Protein AF-T1F1A9-F1 (afdb_monomer_lite)

Secondary structure (DSSP, 8-state):
--EEEE-----SS--EEE--TT-EEEEE-----TTS-GGG--BEEEEEE-HHHHHHTB-S-TT-EEEEE--TTS--EEEEE--SS-SSTTPPPP-TTEEEEEE----BSSTTTT--BSTHHHHH--EEEEEE----------------------

Sequence (154 aa):
MPTLYVRFKKSTNLPSVEIMMGDYIEIICPIYSNTTDASVMEVYVLRWVSEEEYRGCYVKNPNSKIFQCDTPLKRNKFTLAILPNPSVPGQMTFKEDTRYYMTSTSTGRSEGLLNKEGGVCAERNMKLIFYVPKLHFNIASSAVSIDGKEDNSA

Structure (mmCIF, N/CA/C/O backbone):
data_AF-T1F1A9-F1
#
_entry.id   AF-T1F1A9-F1
#
loop_
_atom_site.group_PDB
_atom_site.id
_atom_site.type_symbol
_atom_site.label_atom_id
_atom_site.label_alt_id
_atom_site.label_comp_id
_atom_site.label_asym_id
_atom_site.label_entity_id
_atom_site.label_seq_id
_atom_site.pdbx_PDB_ins_code
_atom_site.Cartn_x
_atom_site.Cartn_y
_atom_site.Cartn_z
_atom_site.occupancy
_atom_site.B_iso_or_equiv
_atom_site.auth_seq_id
_atom_site.auth_comp_id
_atom_site.auth_asym_id
_atom_site.auth_atom_id
_atom_site.pdbx_PDB_model_num
ATOM 1 N N . MET A 1 1 ? 6.988 -1.080 23.158 1.00 50.88 1 MET A N 1
ATOM 2 C CA . MET A 1 1 ? 6.063 -0.892 22.023 1.00 50.88 1 MET A CA 1
ATOM 3 C C . MET A 1 1 ? 6.314 -2.029 21.052 1.00 50.88 1 MET A C 1
ATOM 5 O O . MET A 1 1 ? 7.474 -2.207 20.688 1.00 50.88 1 MET A O 1
ATOM 9 N N . PRO A 1 2 ? 5.317 -2.865 20.734 1.00 62.31 2 PRO A N 1
ATOM 10 C CA . PRO A 1 2 ? 5.490 -3.907 19.732 1.00 62.31 2 PRO A CA 1
ATOM 11 C C . PRO A 1 2 ? 5.585 -3.268 18.337 1.00 62.31 2 PRO A C 1
ATOM 13 O O . PRO A 1 2 ? 4.871 -2.317 18.018 1.00 62.31 2 PRO A O 1
ATOM 16 N N . THR A 1 3 ? 6.503 -3.782 17.521 1.00 72.19 3 THR A N 1
ATOM 17 C CA . THR A 1 3 ? 6.722 -3.333 16.141 1.00 72.19 3 THR A CA 1
ATOM 18 C C . THR A 1 3 ? 6.398 -4.481 15.197 1.00 72.19 3 THR A C 1
ATOM 20 O O . THR A 1 3 ? 6.988 -5.557 15.314 1.00 72.19 3 THR A O 1
ATOM 23 N N . LEU A 1 4 ? 5.495 -4.252 14.242 1.00 69.38 4 LEU A N 1
ATOM 24 C CA . LEU A 1 4 ? 5.153 -5.218 13.199 1.00 69.38 4 LEU A CA 1
ATOM 25 C C . LEU A 1 4 ? 5.902 -4.893 11.900 1.00 69.38 4 LEU A C 1
ATOM 27 O O . LEU A 1 4 ? 5.784 -3.795 11.361 1.00 69.38 4 LEU A O 1
ATOM 31 N N . TYR A 1 5 ? 6.630 -5.869 11.357 1.00 73.81 5 TYR A N 1
ATOM 32 C CA . TYR A 1 5 ? 7.309 -5.744 10.065 1.00 73.81 5 TYR A CA 1
ATOM 33 C C . TYR A 1 5 ? 6.458 -6.352 8.953 1.00 73.81 5 TYR A C 1
ATOM 35 O O . TYR A 1 5 ? 6.245 -7.565 8.912 1.00 73.81 5 TYR A O 1
ATOM 43 N N . VAL A 1 6 ? 6.014 -5.533 8.005 1.00 69.19 6 VAL A N 1
ATOM 44 C CA . VAL A 1 6 ? 5.231 -5.997 6.860 1.00 69.19 6 VAL A CA 1
ATOM 45 C C . VAL A 1 6 ? 6.150 -6.146 5.655 1.00 69.19 6 VAL A C 1
ATOM 47 O O . VAL A 1 6 ? 6.580 -5.177 5.027 1.00 69.19 6 VAL A O 1
ATOM 50 N N . ARG A 1 7 ? 6.437 -7.405 5.321 1.00 72.00 7 ARG A N 1
ATOM 51 C CA . ARG A 1 7 ? 7.108 -7.804 4.085 1.00 72.00 7 ARG A CA 1
ATOM 52 C C . ARG A 1 7 ? 6.094 -8.494 3.187 1.00 72.00 7 ARG A C 1
ATOM 54 O O . ARG A 1 7 ? 5.666 -9.607 3.479 1.00 72.00 7 ARG A O 1
ATOM 61 N N . PHE A 1 8 ? 5.756 -7.864 2.069 1.00 65.38 8 PHE A N 1
ATOM 62 C CA . PHE A 1 8 ? 4.941 -8.502 1.044 1.00 65.38 8 PHE A CA 1
ATOM 63 C C . PHE A 1 8 ? 5.753 -9.624 0.390 1.00 65.38 8 PHE A C 1
ATOM 65 O O . PHE A 1 8 ? 6.730 -9.380 -0.315 1.00 65.38 8 PHE A O 1
ATOM 72 N N . LYS A 1 9 ? 5.381 -10.874 0.669 1.00 57.50 9 LYS A N 1
ATOM 73 C CA . LYS A 1 9 ? 5.784 -12.038 -0.125 1.00 57.50 9 LYS A CA 1
ATOM 74 C C . LYS A 1 9 ? 4.560 -12.511 -0.897 1.00 57.50 9 LYS A C 1
ATOM 76 O O . LYS A 1 9 ? 3.448 -12.418 -0.385 1.00 57.50 9 LYS A O 1
ATOM 81 N N . LYS A 1 10 ? 4.772 -13.032 -2.109 1.00 59.72 10 LYS A N 1
ATOM 82 C CA . LYS A 1 10 ? 3.731 -13.714 -2.887 1.00 59.72 10 LYS A CA 1
ATOM 83 C C . LYS A 1 10 ? 3.054 -14.754 -1.982 1.00 59.72 10 LYS A C 1
ATOM 85 O O . LYS A 1 10 ? 3.714 -15.697 -1.553 1.00 59.72 10 LYS A O 1
ATOM 90 N N . SER A 1 11 ? 1.781 -14.543 -1.658 1.00 57.75 11 SER A N 1
ATOM 91 C CA . SER A 1 11 ? 0.997 -15.393 -0.757 1.00 57.75 11 SER A CA 1
ATOM 92 C C . SER A 1 11 ? -0.278 -15.840 -1.465 1.00 57.75 11 SER A C 1
ATOM 94 O O . SER A 1 11 ? -0.913 -15.061 -2.176 1.00 57.75 11 SER A O 1
ATOM 96 N N . THR A 1 12 ? -0.651 -17.105 -1.285 1.00 54.56 12 THR A N 1
ATOM 97 C CA . THR A 1 12 ? -1.928 -17.655 -1.766 1.00 54.56 12 THR A CA 1
ATOM 98 C C . THR A 1 12 ? -3.091 -17.331 -0.827 1.00 54.56 12 THR A C 1
ATOM 100 O O . THR A 1 12 ? -4.238 -17.397 -1.252 1.00 54.56 12 THR A O 1
ATOM 103 N N . ASN A 1 13 ? -2.804 -16.928 0.416 1.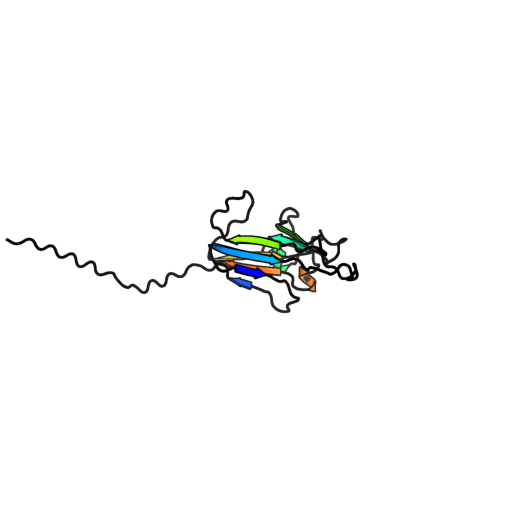00 64.88 13 ASN A N 1
ATOM 104 C CA . ASN A 1 13 ? -3.794 -16.472 1.392 1.00 64.88 13 ASN A CA 1
ATOM 105 C C . ASN A 1 13 ? -3.757 -14.949 1.528 1.00 64.88 13 ASN A C 1
ATOM 107 O O . ASN A 1 13 ? -2.679 -14.348 1.478 1.00 64.88 13 ASN A O 1
ATOM 111 N N . LEU A 1 14 ? -4.924 -14.341 1.754 1.00 66.00 14 LEU A N 1
ATOM 112 C CA . LEU A 1 14 ? -5.039 -12.916 2.057 1.00 66.00 14 LEU A CA 1
ATOM 113 C C . LEU A 1 14 ? -4.443 -12.640 3.442 1.00 66.00 14 LEU A C 1
ATOM 115 O O . LEU A 1 14 ? -4.958 -13.169 4.429 1.00 66.00 14 LEU A O 1
ATOM 119 N N . PRO A 1 15 ? -3.376 -11.833 3.552 1.00 80.88 15 PRO A N 1
ATOM 120 C CA . PRO A 1 15 ? -2.844 -11.488 4.854 1.00 80.88 15 PRO A CA 1
ATOM 121 C C . PRO A 1 15 ? -3.817 -10.523 5.551 1.00 80.88 15 PRO A C 1
ATOM 123 O O . PRO A 1 15 ? -4.213 -9.495 4.994 1.00 80.88 15 PRO A O 1
ATOM 126 N N . SER A 1 16 ? -4.207 -10.875 6.773 1.00 86.12 16 SER A N 1
ATOM 127 C CA . SER A 1 16 ? -4.884 -9.999 7.729 1.00 86.12 16 SER A CA 1
ATOM 128 C C . SER A 1 16 ? -3.996 -9.907 8.958 1.00 86.12 16 SER A C 1
ATOM 130 O O . SER A 1 16 ? -3.507 -10.931 9.432 1.00 86.12 16 SER A O 1
ATOM 132 N N . VAL A 1 17 ? -3.777 -8.699 9.460 1.00 88.19 17 VAL A N 1
ATOM 133 C CA . VAL A 1 17 ? -2.990 -8.451 10.669 1.00 88.19 17 VAL A CA 1
ATOM 134 C C . VAL A 1 17 ? -3.847 -7.713 11.681 1.00 88.19 17 VAL A C 1
ATOM 136 O O . VAL A 1 17 ? -4.533 -6.749 11.336 1.00 88.19 17 VAL A O 1
ATOM 139 N N . GLU A 1 18 ? -3.832 -8.192 12.918 1.00 89.75 18 GLU A N 1
ATOM 140 C CA . GLU A 1 18 ? -4.442 -7.487 14.040 1.00 89.75 18 GLU A CA 1
ATOM 141 C C . GLU A 1 18 ? -3.466 -6.431 14.548 1.00 89.75 18 GLU A C 1
ATOM 143 O O . GLU A 1 18 ? -2.272 -6.703 14.682 1.00 89.75 18 GLU A O 1
ATOM 148 N N . ILE A 1 19 ? -3.966 -5.218 14.768 1.00 90.31 19 ILE A N 1
ATOM 149 C CA . ILE A 1 19 ? -3.172 -4.061 15.178 1.00 90.31 19 ILE A CA 1
ATOM 150 C C . ILE A 1 19 ? -3.860 -3.348 16.336 1.00 90.31 19 ILE A C 1
ATOM 152 O O . ILE A 1 19 ? -5.073 -3.149 16.324 1.00 90.31 19 ILE A O 1
ATOM 156 N N . MET A 1 20 ? -3.090 -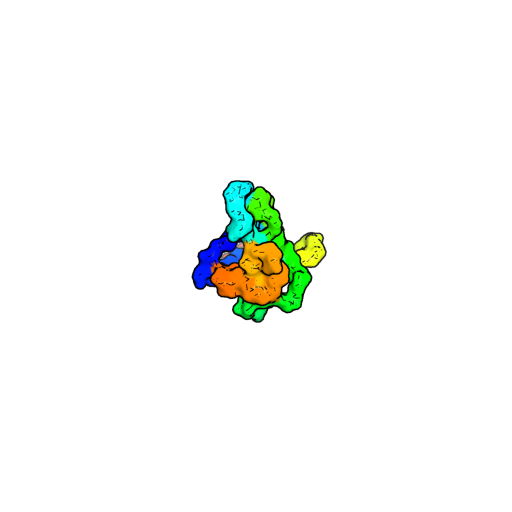2.954 17.340 1.00 89.12 20 MET A N 1
ATOM 157 C CA . MET A 1 20 ? -3.592 -2.274 18.528 1.00 89.12 20 MET A CA 1
ATOM 158 C C . MET A 1 20 ? -3.216 -0.794 18.521 1.00 89.12 20 MET A C 1
ATOM 160 O O . MET A 1 20 ? -2.285 -0.355 17.843 1.00 89.12 20 MET A O 1
ATOM 164 N N . MET A 1 21 ? -3.943 -0.002 19.307 1.00 87.94 21 MET A N 1
ATOM 165 C CA . MET A 1 21 ? -3.576 1.394 19.541 1.00 87.94 21 MET A CA 1
ATOM 166 C C . MET A 1 21 ? -2.195 1.471 20.203 1.00 87.94 21 MET A C 1
ATOM 168 O O . MET A 1 21 ? -1.933 0.795 21.195 1.00 87.94 21 MET A O 1
ATOM 172 N N . GLY A 1 22 ? -1.320 2.316 19.659 1.00 87.19 22 GLY A N 1
ATOM 173 C CA . GLY A 1 22 ? 0.074 2.451 20.087 1.00 87.19 22 GLY A CA 1
ATOM 174 C C . GLY A 1 22 ? 1.064 1.548 19.345 1.00 87.19 22 GLY A C 1
ATOM 175 O O . GLY A 1 22 ? 2.270 1.683 19.567 1.00 87.19 22 GLY A O 1
ATOM 176 N N . ASP A 1 23 ? 0.593 0.670 18.455 1.00 90.06 23 ASP A N 1
ATOM 177 C CA . ASP A 1 23 ? 1.469 -0.136 17.607 1.00 90.06 23 ASP A CA 1
ATOM 178 C C . ASP A 1 23 ? 2.153 0.714 16.531 1.00 90.06 23 ASP A C 1
ATOM 180 O O . ASP A 1 23 ? 1.624 1.720 16.041 1.00 90.06 23 ASP A O 1
ATOM 184 N N . TYR A 1 24 ? 3.330 0.249 16.112 1.00 90.00 24 TYR A N 1
ATOM 185 C CA . TYR A 1 24 ? 4.048 0.777 14.958 1.00 90.00 24 TYR A CA 1
ATOM 186 C C . TYR A 1 24 ? 4.220 -0.319 13.916 1.00 90.00 24 TYR A C 1
ATOM 188 O O . TYR A 1 24 ? 4.647 -1.436 14.220 1.00 90.00 24 TYR A O 1
ATOM 196 N N . ILE A 1 25 ? 3.931 0.019 12.666 1.00 88.44 25 ILE A N 1
ATOM 197 C CA . ILE A 1 25 ? 4.038 -0.896 11.536 1.00 88.44 25 ILE A CA 1
ATOM 198 C C . ILE A 1 25 ? 5.082 -0.355 10.576 1.00 88.44 25 ILE A C 1
ATOM 200 O O . ILE A 1 25 ? 4.949 0.759 10.075 1.00 88.44 25 ILE A O 1
ATOM 204 N N . GLU A 1 26 ? 6.106 -1.152 10.291 1.00 89.62 26 GLU A N 1
ATOM 205 C CA . GLU A 1 26 ? 7.112 -0.825 9.287 1.00 89.62 26 GLU A CA 1
ATOM 206 C C . GLU A 1 26 ? 6.865 -1.616 8.004 1.00 89.62 26 GLU A C 1
ATOM 208 O O . GLU A 1 26 ? 6.913 -2.848 7.992 1.00 89.62 26 GLU A O 1
ATOM 213 N N . ILE A 1 27 ? 6.649 -0.906 6.900 1.00 89.75 27 ILE A N 1
ATOM 214 C CA . ILE A 1 27 ? 6.578 -1.484 5.560 1.00 89.75 27 ILE A CA 1
ATOM 215 C C . ILE A 1 27 ? 7.901 -1.206 4.855 1.00 89.75 27 ILE A C 1
ATOM 217 O O . ILE A 1 27 ? 8.290 -0.052 4.671 1.00 89.75 27 ILE A O 1
ATOM 221 N N . ILE A 1 28 ? 8.603 -2.269 4.466 1.00 91.75 28 ILE A N 1
ATOM 222 C CA . ILE A 1 28 ? 9.958 -2.190 3.910 1.00 91.75 28 ILE A CA 1
ATOM 223 C C . ILE A 1 28 ? 9.911 -2.480 2.409 1.00 91.75 28 ILE A C 1
ATOM 225 O O . ILE A 1 28 ? 9.406 -3.526 1.993 1.00 91.75 28 ILE A O 1
ATOM 229 N N . CYS A 1 29 ? 10.466 -1.576 1.601 1.00 92.25 29 CYS A N 1
ATOM 230 C CA . CYS A 1 29 ? 10.587 -1.779 0.160 1.00 92.25 29 CYS A CA 1
ATOM 231 C C . CYS A 1 29 ? 11.606 -2.882 -0.173 1.00 92.25 29 CYS A C 1
ATOM 233 O O . CYS A 1 29 ? 12.581 -3.060 0.568 1.00 92.25 29 CYS A O 1
ATOM 235 N N . PRO A 1 30 ? 11.433 -3.604 -1.295 1.00 91.62 30 PRO A N 1
ATOM 236 C CA . PRO A 1 30 ? 12.479 -4.467 -1.828 1.00 91.62 30 PRO A CA 1
ATOM 237 C C . PRO A 1 30 ? 13.767 -3.676 -2.080 1.00 91.62 30 PRO A C 1
ATOM 239 O O . PRO A 1 30 ? 13.719 -2.523 -2.505 1.00 91.62 30 PRO A O 1
ATOM 242 N N . ILE A 1 31 ? 14.910 -4.306 -1.814 1.00 92.69 31 ILE A N 1
ATOM 243 C CA . ILE A 1 31 ? 16.234 -3.727 -2.048 1.00 92.69 31 ILE A CA 1
ATOM 244 C C . ILE A 1 31 ? 17.015 -4.713 -2.901 1.00 92.69 31 ILE A C 1
ATOM 246 O O . ILE A 1 31 ? 17.064 -5.904 -2.585 1.00 92.69 31 ILE A O 1
ATOM 250 N N . TYR A 1 32 ? 17.644 -4.200 -3.945 1.00 93.50 32 TYR A N 1
ATOM 251 C CA . TYR A 1 32 ? 18.427 -4.959 -4.903 1.00 93.50 32 TYR A CA 1
ATOM 252 C C . TYR A 1 32 ? 19.870 -4.453 -4.929 1.00 93.50 32 TYR A C 1
ATOM 254 O O . TYR A 1 32 ? 20.153 -3.299 -4.612 1.00 93.50 32 TYR A O 1
ATOM 262 N N . SER A 1 33 ? 20.795 -5.338 -5.300 1.00 94.06 33 SER A N 1
ATOM 263 C CA . SER A 1 33 ? 22.195 -4.977 -5.551 1.00 94.06 33 SER A CA 1
ATOM 264 C C . SER A 1 33 ? 22.321 -4.225 -6.877 1.00 94.06 33 SER A C 1
ATOM 266 O O . SER A 1 33 ? 21.567 -4.514 -7.807 1.00 94.06 33 SER A O 1
ATOM 268 N N . ASN A 1 34 ? 23.338 -3.371 -7.015 1.00 93.19 34 ASN A N 1
ATOM 269 C CA . ASN A 1 34 ? 23.696 -2.718 -8.284 1.00 93.19 34 ASN A CA 1
ATOM 270 C C . ASN A 1 34 ? 24.054 -3.717 -9.402 1.00 93.19 34 ASN A C 1
ATOM 272 O O . ASN A 1 34 ? 24.068 -3.347 -10.568 1.00 93.19 34 ASN A O 1
ATOM 276 N N . THR A 1 35 ? 24.355 -4.970 -9.050 1.00 94.38 35 THR A N 1
ATOM 277 C CA . THR A 1 35 ? 24.608 -6.067 -9.998 1.00 94.38 35 THR A CA 1
ATOM 278 C C . THR A 1 35 ? 23.339 -6.789 -10.451 1.00 94.38 35 THR A C 1
ATOM 280 O O . THR A 1 35 ? 23.410 -7.668 -11.304 1.00 94.38 35 THR A O 1
ATOM 283 N N . THR A 1 36 ? 22.186 -6.476 -9.855 1.00 94.12 36 THR A N 1
ATOM 284 C CA . THR A 1 36 ? 20.902 -7.077 -10.232 1.00 94.12 36 THR A CA 1
ATOM 285 C C . THR A 1 36 ? 20.456 -6.497 -11.570 1.00 94.12 36 THR A C 1
ATOM 287 O O . THR A 1 36 ? 20.618 -5.304 -11.808 1.00 94.12 36 THR A O 1
ATOM 290 N N . ASP A 1 37 ? 19.858 -7.318 -12.427 1.00 92.25 37 ASP A N 1
ATOM 291 C CA . ASP A 1 37 ? 19.244 -6.835 -13.660 1.00 92.25 37 ASP A CA 1
ATOM 292 C C . ASP A 1 37 ? 18.097 -5.853 -13.339 1.00 92.25 37 ASP A C 1
ATOM 294 O O . ASP A 1 37 ? 17.222 -6.139 -12.514 1.00 92.25 37 ASP A O 1
ATOM 298 N N . ALA A 1 38 ? 18.085 -4.685 -13.988 1.00 88.31 38 ALA A N 1
ATOM 299 C CA . ALA A 1 38 ? 17.029 -3.685 -13.819 1.00 88.31 38 ALA A CA 1
ATOM 300 C C . ALA A 1 38 ? 15.638 -4.260 -14.147 1.00 88.31 38 ALA A C 1
ATOM 302 O O . ALA A 1 38 ? 14.645 -3.907 -13.512 1.00 88.31 38 ALA A O 1
ATOM 303 N N . SER A 1 39 ? 15.575 -5.221 -15.070 1.00 87.56 39 SER A N 1
ATOM 304 C CA . SER A 1 39 ? 14.374 -5.965 -15.442 1.00 87.56 39 SER A CA 1
ATOM 305 C C . SER A 1 39 ? 13.903 -6.961 -14.382 1.00 87.56 39 SER A C 1
ATOM 307 O O . SER A 1 39 ? 12.943 -7.682 -14.624 1.00 87.56 39 SER A O 1
ATOM 309 N N . VAL A 1 40 ? 14.463 -7.014 -13.175 1.00 89.00 40 VAL A N 1
ATOM 310 C CA . VAL A 1 40 ? 13.844 -7.728 -12.036 1.00 89.00 40 VAL A CA 1
ATOM 311 C C . VAL A 1 40 ? 13.724 -6.860 -10.786 1.00 89.00 40 VAL A C 1
ATOM 313 O O . VAL A 1 40 ? 13.210 -7.323 -9.770 1.00 89.00 40 VAL A O 1
ATOM 316 N N . MET A 1 41 ? 14.159 -5.600 -10.859 1.00 92.75 41 MET A N 1
ATOM 317 C CA . MET A 1 41 ?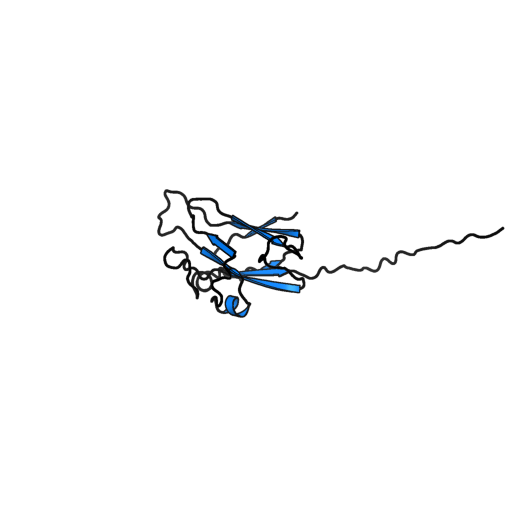 13.973 -4.643 -9.777 1.00 92.75 41 MET A CA 1
ATOM 318 C C . MET A 1 41 ? 12.520 -4.192 -9.739 1.00 92.75 41 MET A C 1
ATOM 320 O O . MET A 1 41 ? 11.990 -3.660 -10.714 1.00 92.75 41 MET A O 1
ATOM 324 N N . GLU A 1 42 ? 11.876 -4.424 -8.604 1.00 93.19 42 GLU A N 1
ATOM 325 C CA . GLU A 1 42 ? 10.458 -4.151 -8.449 1.00 93.19 42 GLU A CA 1
ATOM 326 C C . GLU A 1 42 ? 10.204 -2.781 -7.823 1.00 93.19 42 GLU A C 1
ATOM 328 O O . GLU A 1 42 ? 10.878 -2.377 -6.870 1.00 93.19 42 GLU A O 1
ATOM 333 N N . VAL A 1 43 ? 9.183 -2.094 -8.339 1.00 94.00 43 VAL A N 1
ATOM 334 C CA . VAL A 1 43 ? 8.721 -0.793 -7.843 1.00 94.00 43 VAL A CA 1
ATOM 335 C C . VAL A 1 43 ? 7.209 -0.778 -7.633 1.00 94.00 43 VAL A C 1
ATOM 337 O O . VAL A 1 43 ? 6.449 -1.378 -8.396 1.00 94.00 43 VAL A O 1
ATOM 340 N N . TYR A 1 44 ? 6.763 -0.088 -6.582 1.00 95.00 44 TYR A N 1
ATOM 341 C CA . TYR A 1 44 ? 5.379 -0.156 -6.108 1.00 95.00 44 TYR A CA 1
ATOM 342 C C . TYR A 1 44 ? 4.881 1.168 -5.537 1.00 95.00 44 TYR A C 1
ATOM 344 O O . TYR A 1 44 ? 5.641 1.922 -4.930 1.00 95.00 44 TYR A O 1
ATOM 352 N N . VAL A 1 45 ? 3.573 1.403 -5.638 1.00 95.25 45 VAL A N 1
ATOM 353 C CA . VAL A 1 45 ? 2.874 2.442 -4.874 1.00 95.25 45 VAL A CA 1
ATOM 354 C C . VAL A 1 45 ? 1.816 1.802 -3.987 1.00 95.25 45 VAL A C 1
ATOM 356 O O . VAL A 1 45 ? 0.905 1.133 -4.473 1.00 95.25 45 VAL A O 1
ATOM 359 N N . LEU A 1 46 ? 1.920 2.059 -2.686 1.00 94.19 46 LEU A N 1
ATOM 360 C CA . LEU A 1 46 ? 0.984 1.586 -1.672 1.00 94.19 46 LEU A CA 1
ATOM 361 C C . LEU A 1 46 ? -0.118 2.621 -1.446 1.00 94.19 46 LEU A C 1
ATOM 363 O O . LEU A 1 46 ? 0.158 3.820 -1.320 1.00 94.19 46 LEU A O 1
ATOM 367 N N . ARG A 1 47 ? -1.368 2.152 -1.393 1.00 94.19 47 ARG A N 1
ATOM 368 C CA . ARG A 1 47 ? -2.561 3.001 -1.277 1.00 94.19 47 ARG A CA 1
ATOM 369 C C . ARG A 1 47 ? -3.557 2.450 -0.272 1.00 94.19 47 ARG A C 1
ATOM 371 O O . ARG A 1 47 ? -3.743 1.234 -0.204 1.00 94.19 47 ARG A O 1
ATOM 378 N N . TRP A 1 48 ? -4.221 3.357 0.444 1.00 93.62 48 TRP A N 1
ATOM 379 C CA . TRP A 1 48 ? -5.437 3.031 1.185 1.00 93.62 48 TRP A CA 1
ATOM 380 C C . TRP A 1 48 ? -6.589 2.949 0.193 1.00 93.62 48 TRP A C 1
ATOM 382 O O . TRP A 1 48 ? -6.687 3.772 -0.723 1.00 93.62 48 TRP A O 1
ATOM 392 N N . VAL A 1 49 ? -7.439 1.947 0.375 1.00 95.50 49 VAL A N 1
ATOM 393 C CA . VAL A 1 49 ? -8.576 1.676 -0.500 1.00 95.50 49 VAL A CA 1
ATOM 394 C C . VAL A 1 49 ? -9.795 1.258 0.317 1.00 95.50 49 VAL A C 1
ATOM 396 O O . VAL A 1 49 ? -9.679 0.835 1.468 1.00 95.50 49 VAL A O 1
ATOM 399 N N . SER A 1 50 ? -10.976 1.379 -0.280 1.00 96.19 50 SER A N 1
ATOM 400 C CA . SER A 1 50 ? -12.194 0.759 0.242 1.00 96.19 50 SER A CA 1
ATOM 401 C C . SER A 1 50 ? -12.145 -0.770 0.120 1.00 96.19 50 SER A C 1
ATOM 403 O O . SER A 1 50 ? -11.326 -1.334 -0.609 1.00 96.19 50 SER A O 1
ATOM 405 N N . GLU A 1 51 ? -13.054 -1.463 0.810 1.00 96.25 51 GLU A N 1
ATOM 406 C CA . GLU A 1 51 ? -13.184 -2.920 0.677 1.00 96.25 51 GLU A CA 1
ATOM 407 C C . GLU A 1 51 ? -13.527 -3.343 -0.762 1.00 96.25 51 GLU A C 1
ATOM 409 O O . GLU A 1 51 ? -13.017 -4.347 -1.259 1.00 96.25 51 GLU A O 1
ATOM 414 N N . GLU A 1 52 ? -14.367 -2.563 -1.445 1.00 97.19 52 GLU A N 1
ATOM 415 C CA . GLU A 1 52 ? -14.757 -2.793 -2.839 1.00 97.19 52 GLU A CA 1
ATOM 416 C C . GLU A 1 52 ? -13.533 -2.753 -3.768 1.00 97.19 52 GLU A C 1
ATOM 418 O O . GLU A 1 52 ? -13.278 -3.696 -4.517 1.00 97.19 52 GLU A O 1
ATOM 423 N N . GLU A 1 53 ? -12.734 -1.693 -3.657 1.00 97.56 53 GLU A N 1
ATOM 424 C CA . GLU A 1 53 ? -11.481 -1.497 -4.394 1.00 97.56 53 GLU A CA 1
ATOM 425 C C . GLU A 1 53 ? -10.439 -2.580 -4.072 1.00 97.56 53 GLU A C 1
ATOM 427 O O . GLU A 1 53 ? -9.775 -3.102 -4.968 1.00 97.56 53 GLU A O 1
ATOM 432 N N . TYR A 1 54 ? -10.329 -2.984 -2.802 1.00 96.12 54 TYR A N 1
ATOM 433 C CA . TYR A 1 54 ? -9.462 -4.082 -2.362 1.00 96.12 54 TYR A CA 1
ATOM 434 C C . TYR A 1 54 ? -9.846 -5.426 -2.995 1.00 96.12 54 TYR A C 1
ATOM 436 O O . TYR A 1 54 ? -8.982 -6.207 -3.414 1.00 96.12 54 TYR A O 1
ATOM 444 N N . ARG A 1 55 ? -11.150 -5.725 -3.047 1.00 95.69 55 ARG A N 1
ATOM 445 C CA . ARG A 1 55 ? -11.666 -6.962 -3.643 1.00 95.69 55 ARG A CA 1
ATOM 446 C C . ARG A 1 55 ? -11.491 -6.947 -5.158 1.00 95.69 55 ARG A C 1
ATOM 448 O O . ARG A 1 55 ? -10.998 -7.934 -5.698 1.00 95.69 55 ARG A O 1
ATOM 455 N N . GLY A 1 56 ? -11.835 -5.833 -5.804 1.00 96.81 56 GLY A N 1
ATOM 456 C CA . GLY A 1 56 ? -11.758 -5.658 -7.255 1.00 96.81 56 GLY A CA 1
ATOM 457 C C . GLY A 1 56 ? -10.360 -5.356 -7.802 1.00 96.81 56 GLY A C 1
ATOM 458 O O . GLY A 1 56 ? -10.178 -5.375 -9.011 1.00 96.81 56 GLY A O 1
ATOM 459 N N . CYS A 1 57 ? -9.372 -5.094 -6.942 1.00 97.00 57 CYS A N 1
ATOM 460 C CA . CYS A 1 57 ? -8.023 -4.693 -7.340 1.00 97.00 57 CYS A CA 1
ATOM 461 C C . CYS A 1 57 ? -7.991 -3.450 -8.237 1.00 97.00 57 CYS A C 1
ATOM 463 O O . CYS A 1 57 ? -7.314 -3.435 -9.259 1.00 97.00 57 CYS A O 1
ATOM 465 N N . TYR A 1 58 ? -8.681 -2.385 -7.843 1.00 97.38 58 TYR A N 1
ATOM 466 C CA . TYR A 1 58 ? -8.636 -1.109 -8.555 1.00 97.38 58 TYR A CA 1
ATOM 467 C C . TYR A 1 58 ? -8.657 0.070 -7.582 1.00 97.38 58 TYR A C 1
ATOM 469 O O . TYR A 1 58 ? -8.952 -0.100 -6.404 1.00 97.38 58 TYR A O 1
ATOM 477 N N . VAL A 1 59 ? -8.301 1.263 -8.054 1.00 95.69 59 VAL A N 1
ATOM 478 C CA . VAL A 1 59 ? -8.200 2.482 -7.240 1.00 95.69 59 VAL A CA 1
ATOM 479 C C . VAL A 1 59 ? -8.964 3.618 -7.921 1.00 95.69 59 VAL A C 1
ATOM 481 O O . VAL A 1 59 ? -8.573 4.085 -8.992 1.00 95.69 59 VAL A O 1
ATOM 484 N N . LYS A 1 60 ? -10.023 4.108 -7.268 1.00 93.31 60 LYS A N 1
ATOM 485 C CA . LYS A 1 60 ? -10.850 5.246 -7.701 1.00 93.31 60 LYS A CA 1
ATOM 486 C C . LYS A 1 60 ? -10.119 6.570 -7.475 1.00 93.31 60 LYS A C 1
ATOM 488 O O . LYS A 1 60 ? -10.050 7.402 -8.378 1.00 93.31 60 LYS A O 1
ATOM 493 N N . ASN A 1 61 ? -9.551 6.767 -6.281 1.00 87.75 61 ASN A N 1
ATOM 494 C CA . ASN A 1 61 ? -8.891 8.018 -5.902 1.00 87.75 61 ASN A CA 1
ATOM 495 C C . ASN A 1 61 ? -7.359 7.936 -6.074 1.00 87.75 61 ASN A C 1
ATOM 497 O O . ASN A 1 61 ? -6.684 7.357 -5.223 1.00 87.75 61 ASN A O 1
ATOM 501 N N . PRO A 1 62 ? -6.759 8.560 -7.105 1.00 74.12 62 PRO A N 1
ATOM 502 C CA . PRO A 1 62 ? -5.309 8.520 -7.307 1.00 74.12 62 PRO A CA 1
ATOM 503 C C . PRO A 1 62 ? -4.511 9.223 -6.196 1.00 74.12 62 PRO A C 1
ATOM 505 O O . PRO A 1 62 ? -3.325 8.935 -6.033 1.00 74.12 62 PRO A O 1
ATOM 508 N N . ASN A 1 63 ? -5.150 10.100 -5.415 1.00 81.94 63 ASN A N 1
ATOM 509 C CA . ASN A 1 63 ? -4.518 10.827 -4.316 1.00 81.94 63 ASN A CA 1
ATOM 510 C C . ASN A 1 63 ? -4.439 10.011 -3.017 1.00 81.94 63 ASN A C 1
ATOM 512 O O . ASN A 1 63 ? -3.845 10.483 -2.055 1.00 81.94 63 ASN A O 1
ATOM 516 N N . SER A 1 64 ? -4.956 8.774 -2.971 1.00 82.50 64 SER A N 1
ATOM 517 C CA . SER A 1 64 ? -4.848 7.891 -1.793 1.00 82.50 64 SER A CA 1
ATOM 518 C C . SER A 1 64 ? -3.452 7.273 -1.591 1.00 82.50 64 SER A C 1
ATOM 520 O O . SER A 1 64 ? -3.291 6.289 -0.862 1.00 82.50 64 SER A O 1
ATOM 522 N N . LYS A 1 65 ? -2.423 7.830 -2.248 1.00 85.56 65 LYS A N 1
ATOM 523 C CA . LYS A 1 65 ? -1.030 7.390 -2.136 1.00 85.56 65 LYS A CA 1
ATOM 524 C C . LYS A 1 65 ? -0.521 7.574 -0.710 1.00 85.56 65 LYS A C 1
ATOM 526 O O . LYS A 1 65 ? -0.432 8.693 -0.222 1.00 85.56 65 LYS A O 1
ATOM 531 N N . ILE A 1 66 ? -0.110 6.467 -0.099 1.00 88.69 66 ILE A N 1
ATOM 532 C CA . ILE A 1 66 ? 0.516 6.451 1.227 1.00 88.69 66 ILE A CA 1
ATOM 533 C C . ILE A 1 66 ? 2.028 6.554 1.075 1.00 88.69 66 ILE A C 1
ATOM 535 O O . ILE A 1 66 ? 2.684 7.373 1.710 1.00 88.69 66 ILE A O 1
ATOM 539 N N . PHE A 1 67 ? 2.586 5.678 0.238 1.00 92.44 67 PHE A N 1
ATOM 540 C CA . PHE A 1 67 ? 4.021 5.482 0.142 1.00 92.44 67 PHE A CA 1
ATOM 541 C C . PHE A 1 67 ? 4.419 4.895 -1.207 1.00 92.44 67 PHE A C 1
ATOM 543 O O . PHE A 1 67 ? 3.616 4.251 -1.886 1.00 92.44 67 PHE A O 1
ATOM 550 N N . GLN A 1 68 ? 5.672 5.116 -1.592 1.00 94.19 68 GLN A N 1
ATOM 551 C CA . GLN A 1 68 ? 6.207 4.728 -2.887 1.00 94.19 68 GLN A CA 1
ATOM 552 C C . GLN A 1 68 ? 7.573 4.060 -2.714 1.00 94.19 68 GLN A C 1
ATOM 554 O O . GLN A 1 68 ? 8.485 4.606 -2.099 1.00 94.19 68 GLN A O 1
ATOM 559 N N . CYS A 1 69 ? 7.687 2.859 -3.269 1.00 93.62 69 CYS A N 1
ATOM 560 C CA . CYS A 1 69 ? 8.919 2.100 -3.404 1.00 93.62 69 CYS A CA 1
ATOM 561 C C . CYS A 1 69 ? 9.438 2.279 -4.833 1.00 93.62 69 CYS A C 1
ATOM 563 O O . CYS A 1 69 ? 9.107 1.481 -5.702 1.00 93.62 69 CYS A O 1
ATOM 565 N N . ASP A 1 70 ? 10.202 3.339 -5.088 1.00 93.56 70 ASP A N 1
ATOM 566 C CA . ASP A 1 70 ? 10.719 3.718 -6.417 1.00 93.56 70 ASP A CA 1
ATOM 567 C C . ASP A 1 70 ? 12.251 3.790 -6.493 1.00 93.56 70 ASP A C 1
ATOM 569 O O . ASP A 1 70 ? 12.820 4.078 -7.543 1.00 93.56 70 ASP A O 1
ATOM 573 N N . THR A 1 71 ? 12.929 3.509 -5.384 1.00 93.31 71 THR A N 1
ATOM 574 C CA . THR A 1 71 ? 14.387 3.582 -5.246 1.00 93.31 71 THR A CA 1
ATOM 575 C C . THR A 1 71 ? 14.961 2.197 -4.918 1.00 93.31 71 THR A C 1
ATOM 577 O O . THR A 1 71 ? 15.460 1.981 -3.815 1.00 93.31 71 THR A O 1
ATOM 580 N N . PRO A 1 72 ? 14.922 1.234 -5.863 1.00 91.38 72 PRO A N 1
ATOM 581 C CA . PRO A 1 72 ? 15.190 -0.188 -5.604 1.00 91.38 72 PRO A CA 1
ATOM 582 C C . PRO A 1 72 ? 16.620 -0.504 -5.138 1.00 91.38 72 PRO A C 1
ATOM 584 O O . PRO A 1 72 ? 16.859 -1.572 -4.584 1.00 91.38 72 PRO A O 1
ATOM 587 N N . LEU A 1 73 ? 17.577 0.407 -5.331 1.00 94.31 73 LEU A N 1
ATOM 588 C CA . LEU A 1 73 ? 18.972 0.248 -4.894 1.00 94.31 73 LEU A CA 1
ATOM 589 C C . LEU A 1 73 ? 19.229 0.768 -3.470 1.00 94.31 73 LEU A C 1
ATOM 591 O O . LEU A 1 73 ? 20.337 0.646 -2.949 1.00 94.31 73 LEU A O 1
ATOM 595 N N . LYS A 1 74 ? 18.231 1.392 -2.833 1.00 92.94 74 LYS A N 1
ATOM 596 C CA . LYS A 1 74 ? 18.356 1.981 -1.497 1.00 92.94 74 LYS A CA 1
ATOM 597 C C . LYS A 1 74 ? 17.309 1.399 -0.564 1.00 92.94 74 LYS A C 1
ATOM 599 O O . LYS A 1 74 ? 16.172 1.138 -0.942 1.00 92.94 74 LYS A O 1
ATOM 604 N N . ARG A 1 75 ? 17.687 1.236 0.704 1.00 89.75 75 ARG A N 1
ATOM 605 C CA . ARG A 1 75 ? 16.725 0.891 1.749 1.00 89.75 75 ARG A CA 1
ATOM 606 C C . ARG A 1 75 ? 15.738 2.038 1.907 1.00 89.75 75 ARG A C 1
ATOM 608 O O . ARG A 1 75 ? 16.127 3.113 2.350 1.00 89.75 75 ARG A O 1
ATOM 615 N N . ASN A 1 76 ? 14.476 1.768 1.605 1.00 91.25 76 ASN A N 1
ATOM 616 C CA . ASN A 1 76 ? 13.379 2.682 1.871 1.00 91.25 76 ASN A CA 1
ATOM 617 C C . ASN A 1 76 ? 12.302 1.972 2.702 1.00 91.25 76 ASN A C 1
ATOM 619 O O . ASN A 1 76 ? 12.027 0.785 2.491 1.00 91.25 76 ASN A O 1
ATOM 623 N N . LYS A 1 77 ? 11.730 2.676 3.680 1.00 91.69 77 LYS A N 1
ATOM 624 C CA . LYS A 1 77 ? 10.684 2.141 4.557 1.00 91.69 77 LYS A CA 1
ATOM 625 C C . LYS A 1 77 ? 9.680 3.217 4.943 1.00 91.69 77 LYS A C 1
ATOM 627 O O . LYS A 1 77 ? 10.034 4.387 5.052 1.00 91.69 77 LYS A O 1
ATOM 632 N N . PHE A 1 78 ? 8.452 2.789 5.193 1.00 90.50 78 PHE A N 1
ATOM 633 C CA . PHE A 1 78 ? 7.387 3.615 5.743 1.00 90.50 78 PHE A CA 1
ATOM 634 C C . PHE A 1 78 ? 6.997 3.101 7.119 1.00 90.50 78 PHE A C 1
ATOM 636 O O . PHE A 1 78 ? 6.828 1.895 7.295 1.00 90.50 78 PHE A O 1
ATOM 643 N N . THR A 1 79 ? 6.834 4.016 8.071 1.00 89.75 79 THR A N 1
ATOM 644 C CA . THR A 1 79 ? 6.381 3.697 9.423 1.00 89.75 79 THR A CA 1
ATOM 645 C C . THR A 1 79 ? 4.996 4.291 9.638 1.00 89.75 79 THR A C 1
ATOM 647 O O . THR A 1 79 ? 4.808 5.504 9.562 1.00 89.75 79 THR A O 1
ATOM 650 N N . LEU A 1 80 ? 4.030 3.426 9.924 1.00 88.81 80 LEU A N 1
ATOM 651 C CA . LEU A 1 80 ? 2.664 3.781 10.270 1.00 88.81 80 LEU A CA 1
ATOM 652 C C . LEU A 1 80 ? 2.486 3.630 11.781 1.00 88.81 80 LEU A C 1
ATOM 654 O O . LEU A 1 80 ? 2.630 2.530 12.308 1.00 88.81 80 LEU A O 1
ATOM 658 N N . ALA A 1 81 ? 2.179 4.729 12.464 1.00 88.56 81 ALA A N 1
ATOM 659 C CA . ALA A 1 81 ? 1.808 4.711 13.874 1.00 88.56 81 ALA A CA 1
ATOM 660 C C . ALA A 1 81 ? 0.287 4.577 13.999 1.00 88.56 81 ALA A C 1
ATOM 662 O O . ALA A 1 81 ? -0.455 5.340 13.373 1.00 88.56 81 ALA A O 1
ATOM 663 N N . ILE A 1 82 ? -0.177 3.622 14.800 1.00 88.94 82 ILE A N 1
ATOM 664 C CA . ILE A 1 82 ? -1.603 3.390 15.032 1.00 88.94 82 ILE A CA 1
ATOM 665 C C . ILE A 1 82 ? -2.042 4.256 16.205 1.00 88.94 82 ILE A C 1
ATOM 667 O O . ILE A 1 82 ? -1.925 3.879 17.369 1.00 88.94 82 ILE A O 1
ATOM 671 N N . LEU A 1 83 ? -2.494 5.465 15.884 1.00 85.75 83 LEU A N 1
ATOM 672 C CA . LEU A 1 83 ? -2.902 6.466 16.863 1.00 85.75 83 LEU A CA 1
ATOM 673 C C . LEU A 1 83 ? -4.382 6.824 16.673 1.00 85.75 83 LEU A C 1
ATOM 675 O O . LEU A 1 83 ? -4.837 6.937 15.530 1.00 85.75 83 LEU A O 1
ATOM 679 N N . PRO A 1 84 ? -5.129 7.069 17.765 1.00 81.12 84 PRO A N 1
ATOM 680 C CA . PRO A 1 84 ? -6.515 7.521 17.672 1.00 81.12 84 PRO A CA 1
ATOM 681 C C . PRO A 1 84 ? -6.609 8.933 17.081 1.00 81.12 84 PRO A C 1
ATOM 683 O O . PRO A 1 84 ? -7.530 9.226 16.331 1.00 81.12 84 PRO A O 1
ATOM 686 N N . ASN A 1 85 ? -5.633 9.797 17.373 1.00 83.88 85 ASN A N 1
ATOM 687 C CA . ASN A 1 85 ? -5.571 11.171 16.880 1.00 83.88 85 ASN A CA 1
ATOM 688 C C . ASN A 1 85 ? -4.150 11.456 16.373 1.00 83.88 85 ASN A C 1
ATOM 690 O O . ASN A 1 85 ? -3.287 11.838 17.168 1.00 83.88 85 ASN A O 1
ATOM 694 N N . PRO A 1 86 ? -3.864 11.217 15.082 1.00 83.62 86 PRO A N 1
ATOM 695 C CA . PRO A 1 86 ? -2.541 11.472 14.534 1.00 83.62 86 PRO A CA 1
ATOM 696 C C . PRO A 1 86 ? -2.225 12.973 14.536 1.00 83.62 86 PRO A C 1
ATOM 698 O O . PRO A 1 86 ? -3.054 13.799 14.163 1.00 83.62 86 PRO A O 1
ATOM 701 N N . SER A 1 87 ? -0.999 13.332 14.924 1.00 85.06 87 SER A N 1
ATOM 702 C CA . SER A 1 87 ? -0.545 14.732 14.947 1.00 85.06 87 SER A CA 1
ATOM 703 C C . SER A 1 87 ? -0.274 15.306 13.551 1.00 85.06 87 SER A C 1
ATOM 705 O O . SER A 1 87 ? -0.160 16.519 13.402 1.00 85.06 87 SER A O 1
ATOM 707 N N . VAL A 1 88 ? -0.149 14.450 12.531 1.00 80.94 88 VAL A N 1
ATOM 708 C CA . VAL A 1 88 ? 0.111 14.851 11.144 1.00 80.94 88 VAL A CA 1
ATOM 709 C C . VAL A 1 88 ? -1.221 15.012 10.399 1.00 80.94 88 VAL A C 1
ATOM 711 O O . VAL A 1 88 ? -1.951 14.027 10.254 1.00 80.94 88 VAL A O 1
ATOM 714 N N . PRO A 1 89 ? -1.545 16.213 9.881 1.00 77.88 89 PRO A N 1
ATOM 715 C CA . PRO A 1 89 ? -2.745 16.420 9.077 1.00 77.88 89 PRO A CA 1
ATOM 716 C C . PRO A 1 89 ? -2.788 15.488 7.861 1.00 77.88 89 PRO A C 1
ATOM 718 O O . PRO A 1 89 ? -1.799 15.335 7.147 1.00 77.88 89 PRO A O 1
ATOM 721 N N . GLY A 1 90 ? -3.942 14.867 7.615 1.00 74.50 90 GLY A N 1
ATOM 722 C CA . GLY A 1 90 ? -4.141 13.953 6.484 1.00 74.50 90 GLY A CA 1
ATOM 723 C C . GLY A 1 90 ? -3.628 12.526 6.704 1.00 74.50 90 GLY A C 1
ATOM 724 O O . GLY A 1 90 ? -3.830 11.675 5.837 1.00 74.50 90 GLY A O 1
ATOM 725 N N . GLN A 1 91 ? -3.011 12.227 7.852 1.00 81.00 91 GLN A N 1
ATOM 726 C CA . GLN A 1 91 ? -2.750 10.845 8.245 1.00 81.00 91 GLN A CA 1
ATOM 727 C C . GLN A 1 91 ? -4.064 10.141 8.619 1.00 81.00 91 GLN A C 1
ATOM 729 O O . GLN A 1 91 ? -5.016 10.763 9.089 1.00 81.00 91 GLN A O 1
ATOM 734 N N . MET A 1 92 ? -4.126 8.831 8.382 1.00 83.69 92 MET A N 1
ATOM 735 C CA . MET A 1 92 ? -5.335 8.049 8.625 1.00 83.69 92 MET A CA 1
ATOM 736 C C . MET A 1 92 ? -5.628 7.913 10.124 1.00 83.69 92 MET A C 1
ATOM 738 O O . MET A 1 92 ? -4.734 7.601 10.908 1.00 83.69 92 MET A O 1
ATOM 742 N N . THR A 1 93 ? -6.895 8.091 10.497 1.00 86.25 93 THR A 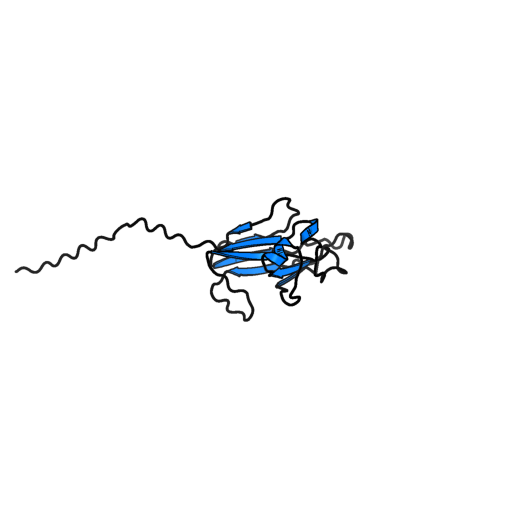N 1
ATOM 743 C CA . THR A 1 93 ? -7.398 7.823 11.848 1.00 86.25 93 THR A CA 1
ATOM 744 C C . THR A 1 93 ? -7.930 6.397 11.950 1.00 86.25 93 THR A C 1
ATOM 746 O O . THR A 1 93 ? -8.768 5.977 11.144 1.00 86.25 93 THR A O 1
ATOM 749 N N . PHE A 1 94 ? -7.477 5.674 12.973 1.00 89.19 94 PHE A N 1
ATOM 750 C CA . PHE A 1 94 ? -7.917 4.313 13.260 1.00 89.19 94 PHE A CA 1
ATOM 751 C C . PHE A 1 94 ? -9.051 4.297 14.285 1.00 89.19 94 PHE A C 1
ATOM 753 O O . PHE A 1 94 ? -9.082 5.101 15.215 1.00 89.19 94 PHE A O 1
ATOM 760 N N . LYS A 1 95 ? -9.984 3.365 14.111 1.00 90.38 95 LYS A N 1
ATOM 761 C CA . LYS A 1 95 ? -11.101 3.095 15.012 1.00 90.38 95 LYS A CA 1
ATOM 762 C C . LYS A 1 95 ? -11.103 1.617 15.358 1.00 90.38 95 LYS A C 1
ATOM 764 O O . LYS A 1 95 ? -10.744 0.789 14.525 1.00 90.38 95 LYS A O 1
ATOM 769 N N . GLU A 1 96 ? -11.518 1.308 16.577 1.00 90.94 96 GLU A N 1
ATOM 770 C CA . GLU A 1 96 ? -11.745 -0.070 17.004 1.00 90.94 96 GLU A CA 1
ATOM 771 C C . GLU A 1 96 ? -12.851 -0.736 16.176 1.00 90.94 96 GLU A C 1
ATOM 773 O O . GLU A 1 96 ? -13.679 -0.067 15.552 1.00 90.94 96 GLU A O 1
ATOM 778 N N . ASP A 1 97 ? -12.846 -2.066 16.169 1.00 91.88 97 ASP A N 1
ATOM 779 C CA . ASP A 1 97 ? -13.767 -2.920 15.411 1.00 91.88 97 ASP A CA 1
ATOM 780 C C . ASP A 1 97 ? -13.811 -2.618 13.908 1.00 91.88 97 ASP A C 1
ATOM 782 O O . ASP A 1 97 ? -14.830 -2.795 13.242 1.00 91.88 97 ASP A O 1
ATOM 786 N N . THR A 1 98 ? -12.715 -2.094 13.359 1.00 92.75 98 THR A N 1
ATOM 787 C CA . THR A 1 98 ? -12.683 -1.600 11.981 1.00 92.75 98 THR A CA 1
ATOM 788 C C . THR A 1 98 ? -11.566 -2.270 11.193 1.00 92.75 98 THR A C 1
ATOM 790 O O . THR A 1 98 ? -10.451 -2.470 11.682 1.00 92.75 98 THR A O 1
ATOM 793 N N . ARG A 1 99 ? -11.878 -2.627 9.941 1.00 94.81 99 ARG A N 1
ATOM 794 C CA . ARG A 1 99 ? -10.927 -3.162 8.963 1.00 94.81 99 ARG A CA 1
ATOM 795 C C . ARG A 1 99 ? -10.500 -2.066 7.994 1.00 94.81 99 ARG A C 1
ATOM 797 O O . ARG A 1 99 ? -11.339 -1.363 7.438 1.00 94.81 99 ARG A O 1
ATOM 804 N N . TYR A 1 100 ? -9.199 -1.972 7.762 1.00 94.06 100 TYR A N 1
ATOM 805 C CA . TYR A 1 100 ? -8.573 -1.046 6.827 1.00 94.06 100 TYR A CA 1
ATOM 806 C C . TYR A 1 100 ? -7.835 -1.830 5.751 1.00 94.06 100 TYR A C 1
ATOM 808 O O . TYR A 1 100 ? -7.176 -2.830 6.040 1.00 94.06 100 TYR A O 1
ATOM 816 N N . TYR A 1 101 ? -7.927 -1.368 4.508 1.00 94.69 101 TYR A N 1
ATOM 817 C CA . TYR A 1 101 ? -7.461 -2.122 3.352 1.00 94.69 101 TYR A CA 1
ATOM 818 C C . TYR A 1 101 ? -6.365 -1.362 2.623 1.00 94.69 101 TYR A C 1
ATOM 820 O O . TYR A 1 101 ? -6.544 -0.213 2.218 1.00 94.69 101 TYR A O 1
ATOM 828 N N . MET A 1 102 ? -5.230 -2.025 2.429 1.00 93.69 102 MET A N 1
ATOM 829 C CA . MET A 1 102 ? -4.109 -1.486 1.671 1.00 93.69 102 MET A CA 1
ATOM 830 C C . MET A 1 102 ? -3.773 -2.401 0.502 1.00 93.69 102 MET A C 1
ATOM 832 O O . MET A 1 102 ? -3.802 -3.626 0.631 1.00 93.69 102 MET A O 1
ATOM 836 N N . THR A 1 103 ? -3.412 -1.821 -0.639 1.00 94.44 103 THR A N 1
ATOM 837 C CA . THR A 1 103 ? -2.978 -2.589 -1.811 1.00 94.44 103 THR A CA 1
ATOM 838 C C . THR A 1 103 ? -1.993 -1.815 -2.690 1.00 94.44 103 THR A C 1
ATOM 840 O O . THR A 1 103 ? -1.739 -0.627 -2.472 1.00 94.44 103 THR A O 1
ATOM 843 N N . SER A 1 104 ? -1.429 -2.513 -3.676 1.00 95.06 104 SER A N 1
ATOM 844 C CA . SER A 1 104 ? -0.690 -1.956 -4.804 1.00 95.06 104 SER A CA 1
ATOM 845 C C . SER A 1 104 ? -1.261 -2.515 -6.105 1.00 95.06 104 SER A C 1
ATOM 847 O O . SER A 1 104 ? -1.232 -3.721 -6.337 1.00 95.06 104 SER A O 1
ATOM 849 N N . THR A 1 105 ? -1.737 -1.628 -6.973 1.00 96.81 105 THR A N 1
ATOM 850 C CA . THR A 1 105 ? -2.125 -1.934 -8.360 1.00 96.81 105 THR A CA 1
ATOM 851 C C . THR A 1 105 ? -0.969 -1.738 -9.342 1.00 96.81 105 THR A C 1
ATOM 853 O O . THR A 1 105 ? -1.153 -1.890 -10.548 1.00 96.81 105 THR A O 1
ATOM 856 N N . SER A 1 106 ? 0.233 -1.394 -8.860 1.00 96.25 106 SER A N 1
ATOM 857 C CA . SER A 1 106 ? 1.417 -1.274 -9.714 1.00 96.25 106 SER A CA 1
ATOM 858 C C . SER A 1 106 ? 1.723 -2.608 -10.401 1.00 96.25 106 SER A C 1
ATOM 860 O O . SER A 1 106 ? 1.467 -3.673 -9.847 1.00 96.25 106 SER A O 1
ATOM 862 N N . THR A 1 10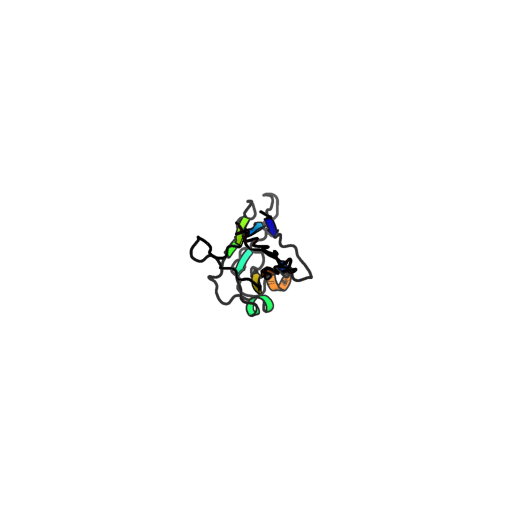7 ? 2.323 -2.587 -11.586 1.00 95.75 107 THR A N 1
ATOM 863 C CA . THR A 1 107 ? 2.716 -3.829 -12.289 1.00 95.75 107 THR A CA 1
ATOM 864 C C . THR A 1 107 ? 4.036 -4.423 -11.776 1.00 95.75 107 THR A C 1
ATOM 866 O O . THR A 1 107 ? 4.484 -5.463 -12.250 1.00 95.75 107 THR A O 1
ATOM 869 N N . GLY A 1 108 ? 4.693 -3.753 -10.822 1.00 93.44 108 GLY A N 1
ATOM 870 C CA . GLY A 1 108 ? 6.055 -4.066 -10.385 1.00 93.44 108 GLY A CA 1
ATOM 871 C C . GLY A 1 108 ? 7.140 -3.449 -11.270 1.00 93.44 108 GLY A C 1
ATOM 872 O O . GLY A 1 108 ? 8.319 -3.644 -10.995 1.00 93.44 108 GLY A O 1
ATOM 873 N N . ARG A 1 109 ? 6.763 -2.697 -12.313 1.00 93.00 109 ARG A N 1
ATOM 874 C CA . ARG A 1 109 ? 7.667 -1.998 -13.239 1.00 93.00 109 ARG A CA 1
ATOM 875 C C . ARG A 1 109 ? 7.458 -0.492 -13.207 1.00 93.00 109 ARG A C 1
ATOM 877 O O . ARG A 1 109 ? 6.376 -0.028 -12.846 1.00 93.00 109 ARG A O 1
ATOM 884 N N . SER A 1 110 ? 8.471 0.256 -13.637 1.00 91.94 110 SER A N 1
ATOM 885 C CA . SER A 1 110 ? 8.439 1.720 -13.688 1.00 91.94 110 SER A CA 1
ATOM 886 C C . SER A 1 110 ? 7.302 2.245 -14.566 1.00 91.94 110 SER A C 1
ATOM 888 O O . SER A 1 110 ? 6.598 3.167 -14.162 1.00 91.94 110 SER A O 1
ATOM 890 N N . GLU A 1 111 ? 7.053 1.617 -15.718 1.00 94.00 111 GLU A N 1
ATOM 891 C CA . GLU A 1 111 ? 6.014 2.028 -16.673 1.00 94.00 111 GLU A CA 1
ATOM 892 C C . GLU A 1 111 ? 4.605 1.864 -16.085 1.00 94.00 111 GLU A C 1
ATOM 894 O O . GLU A 1 111 ? 3.703 2.647 -16.374 1.00 94.00 111 GLU A O 1
ATOM 899 N N . GLY A 1 112 ? 4.420 0.863 -15.220 1.00 95.00 112 GLY A N 1
ATOM 900 C CA . GLY A 1 112 ? 3.156 0.580 -14.543 1.00 95.00 112 GLY A CA 1
ATOM 901 C C . GLY A 1 112 ? 3.133 0.996 -13.075 1.00 95.00 112 GLY A C 1
ATOM 902 O O . GLY A 1 112 ? 2.290 0.506 -12.323 1.00 95.00 112 GLY A O 1
ATOM 903 N N . LEU A 1 113 ? 4.031 1.883 -12.633 1.00 95.00 113 LEU A N 1
ATOM 904 C CA . LEU A 1 113 ? 4.131 2.293 -11.229 1.00 95.00 113 LEU A CA 1
ATOM 905 C C . LEU A 1 113 ? 2.832 2.942 -10.723 1.00 95.00 113 LEU A C 1
ATOM 907 O O . LEU A 1 113 ? 2.368 2.657 -9.616 1.00 95.00 113 LEU A O 1
ATOM 911 N N . LEU A 1 114 ? 2.217 3.788 -11.552 1.00 94.75 114 LEU A N 1
ATOM 912 C CA . LEU A 1 114 ? 0.978 4.511 -11.241 1.00 94.75 114 LEU A CA 1
ATOM 913 C C . LEU A 1 114 ? -0.283 3.834 -11.794 1.00 94.75 114 LEU A C 1
ATOM 915 O O . LEU A 1 114 ? -1.341 4.462 -11.829 1.00 94.75 114 LEU A O 1
ATOM 919 N N . ASN A 1 115 ? -0.180 2.567 -12.202 1.00 95.75 115 ASN A N 1
ATOM 920 C CA . ASN A 1 115 ? -1.315 1.795 -12.688 1.00 95.75 115 ASN A CA 1
ATOM 921 C C . ASN A 1 115 ? -2.459 1.769 -11.654 1.00 95.75 115 ASN A C 1
ATOM 923 O O . ASN A 1 115 ? -2.211 1.693 -10.446 1.00 95.75 115 ASN A O 1
ATOM 927 N N . LYS A 1 116 ? -3.707 1.862 -12.127 1.00 95.31 116 LYS A N 1
ATOM 928 C CA . LYS A 1 116 ? -4.901 2.039 -11.279 1.00 95.31 116 LYS A CA 1
ATOM 929 C C . LYS A 1 116 ? -5.735 0.773 -11.104 1.00 95.31 116 LYS A C 1
ATOM 931 O O . LYS A 1 116 ? -6.629 0.781 -10.268 1.00 95.31 116 LYS A O 1
ATOM 936 N N . GLU A 1 117 ? -5.455 -0.288 -11.854 1.00 97.31 117 GLU A N 1
ATOM 937 C CA . GLU A 1 117 ? -6.279 -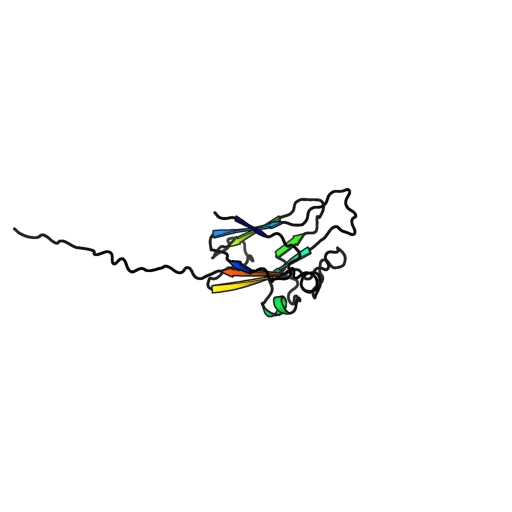1.500 -11.877 1.00 97.31 117 GLU A CA 1
ATOM 938 C C . GLU A 1 117 ? -5.438 -2.757 -12.134 1.00 97.31 117 GLU A C 1
ATOM 940 O O . GLU A 1 117 ? -4.502 -2.741 -12.927 1.00 97.31 117 GLU A O 1
ATOM 945 N N . GLY A 1 118 ? -5.756 -3.856 -11.455 1.00 96.69 118 GLY A N 1
ATOM 946 C CA . GLY A 1 118 ? -5.045 -5.124 -11.548 1.00 96.69 118 GLY A CA 1
ATOM 947 C C . GLY A 1 118 ? -3.643 -5.062 -10.938 1.00 96.69 118 GLY A C 1
ATOM 948 O O . GLY A 1 118 ? -3.480 -4.841 -9.733 1.00 96.69 118 GLY A O 1
ATOM 949 N N . GLY A 1 119 ? -2.629 -5.313 -11.770 1.00 95.94 119 GLY A N 1
ATOM 950 C CA . GLY A 1 119 ? -1.223 -5.377 -11.370 1.00 95.94 119 GLY A CA 1
ATOM 951 C C . GLY A 1 119 ? -0.965 -6.415 -10.278 1.00 95.94 119 GLY A C 1
ATOM 952 O O . GLY A 1 119 ? -1.627 -7.452 -10.195 1.00 95.94 119 GLY A O 1
ATOM 953 N N . VAL A 1 120 ? -0.019 -6.125 -9.383 1.00 94.44 120 VAL A N 1
ATOM 954 C CA . VAL A 1 120 ? 0.376 -7.069 -8.326 1.00 94.44 120 VAL A CA 1
ATOM 955 C C . VAL A 1 120 ? -0.714 -7.350 -7.289 1.00 94.44 120 VAL A C 1
ATOM 957 O O . VAL A 1 120 ? -0.633 -8.370 -6.600 1.00 94.44 120 VAL A O 1
ATOM 960 N N . CYS A 1 121 ? -1.761 -6.523 -7.203 1.00 94.81 121 CYS A N 1
ATOM 961 C CA . CYS A 1 121 ? -2.958 -6.854 -6.431 1.00 94.81 121 CYS A CA 1
ATOM 962 C C . CYS A 1 121 ? -3.619 -8.125 -6.972 1.00 94.81 121 CYS A C 1
ATOM 964 O O . CYS A 1 121 ? -3.856 -9.057 -6.205 1.00 94.81 121 CYS A O 1
ATOM 966 N N . ALA A 1 122 ? -3.878 -8.173 -8.282 1.00 95.12 122 ALA A N 1
ATOM 967 C CA . ALA A 1 122 ? -4.576 -9.284 -8.925 1.00 95.12 122 ALA A CA 1
ATOM 968 C C . ALA A 1 122 ? -3.647 -10.480 -9.176 1.00 95.12 122 ALA A C 1
ATOM 970 O O . ALA A 1 122 ? -4.012 -11.621 -8.918 1.00 95.12 122 ALA A O 1
ATOM 971 N N . GLU A 1 123 ? -2.420 -10.224 -9.631 1.00 93.56 123 GLU A N 1
ATOM 972 C CA . GLU A 1 123 ? -1.488 -11.281 -10.044 1.00 93.56 123 GLU A CA 1
ATOM 973 C C . GLU A 1 123 ? -0.798 -11.984 -8.868 1.00 93.56 123 GLU A C 1
ATOM 975 O O . GLU A 1 123 ? -0.378 -13.139 -8.973 1.00 93.56 123 GLU A O 1
ATOM 980 N N . ARG A 1 124 ? -0.597 -11.266 -7.755 1.00 90.88 124 ARG A N 1
ATOM 981 C CA . ARG A 1 124 ? 0.265 -11.716 -6.647 1.00 90.88 124 ARG A CA 1
ATOM 982 C C . ARG A 1 124 ? -0.363 -11.544 -5.268 1.00 90.88 124 ARG A C 1
ATOM 984 O O . ARG A 1 124 ? 0.335 -11.752 -4.275 1.00 90.88 124 ARG A O 1
ATOM 991 N N . ASN A 1 125 ? -1.646 -11.180 -5.200 1.00 90.81 125 ASN A N 1
ATOM 992 C CA . ASN A 1 125 ? -2.360 -10.887 -3.957 1.00 90.81 125 ASN A CA 1
ATOM 993 C C . ASN A 1 125 ? -1.619 -9.876 -3.068 1.00 90.81 125 ASN A C 1
ATOM 995 O O . ASN A 1 125 ? -1.592 -10.015 -1.845 1.00 90.81 125 ASN A O 1
ATOM 999 N N . MET A 1 126 ? -1.003 -8.847 -3.663 1.00 91.31 126 MET A N 1
ATOM 1000 C CA . MET A 1 126 ? -0.332 -7.784 -2.909 1.00 91.31 126 MET A CA 1
ATOM 1001 C C . MET A 1 126 ? -1.361 -6.809 -2.321 1.00 91.31 126 MET A C 1
ATOM 1003 O O . MET A 1 126 ? -1.544 -5.673 -2.767 1.00 91.31 126 MET A O 1
ATOM 1007 N N . LYS A 1 127 ? -2.079 -7.295 -1.314 1.00 91.69 127 LYS A N 1
ATOM 1008 C CA . LYS A 1 127 ? -3.124 -6.582 -0.591 1.00 91.69 127 LYS A CA 1
ATOM 1009 C C . LYS A 1 127 ? -3.193 -7.087 0.848 1.00 91.69 127 LYS A C 1
ATOM 1011 O O . LYS A 1 127 ? -2.992 -8.271 1.088 1.00 91.69 127 LYS A O 1
ATOM 1016 N N . LEU A 1 128 ? -3.427 -6.192 1.801 1.00 91.50 128 LEU A N 1
ATOM 1017 C CA . LEU A 1 128 ? -3.354 -6.453 3.241 1.00 91.50 128 LEU A CA 1
ATOM 1018 C C . LEU A 1 128 ? -4.562 -5.847 3.951 1.00 91.50 128 LEU A C 1
ATOM 1020 O O . LEU A 1 128 ? -4.962 -4.723 3.642 1.00 91.50 128 LEU A O 1
ATOM 1024 N N . ILE A 1 129 ? -5.115 -6.600 4.898 1.00 93.06 129 ILE A N 1
ATOM 1025 C CA . ILE A 1 129 ? -6.154 -6.128 5.812 1.00 93.06 129 ILE A CA 1
ATOM 1026 C C . ILE A 1 129 ? -5.495 -5.820 7.153 1.00 93.06 129 ILE A C 1
ATOM 1028 O O . ILE A 1 129 ? -4.822 -6.675 7.724 1.00 93.06 129 ILE A O 1
ATOM 1032 N N . PHE A 1 130 ? -5.716 -4.619 7.665 1.00 92.12 130 PHE A N 1
ATOM 1033 C CA . PHE A 1 130 ? -5.418 -4.260 9.044 1.00 92.12 130 PHE A CA 1
ATOM 1034 C C . PHE A 1 130 ? -6.723 -4.274 9.827 1.00 92.12 130 PHE A C 1
ATOM 1036 O O . PHE A 1 130 ? -7.654 -3.557 9.469 1.00 92.12 130 PHE A O 1
ATOM 1043 N N . TYR A 1 131 ? -6.813 -5.094 10.866 1.00 92.88 131 TYR A N 1
ATOM 1044 C CA . TYR A 1 131 ? -7.975 -5.151 11.744 1.00 92.88 131 TYR A CA 1
ATOM 1045 C C . TYR A 1 131 ? -7.611 -4.581 13.110 1.00 92.88 131 TYR A C 1
ATOM 1047 O O . TYR A 1 131 ? -6.646 -5.026 13.724 1.00 92.88 131 TYR A O 1
ATOM 1055 N N . VAL A 1 132 ? -8.379 -3.599 13.576 1.00 91.88 132 VAL A N 1
ATOM 1056 C CA . VAL A 1 132 ? -8.252 -3.060 14.931 1.00 91.88 132 VAL A CA 1
ATOM 1057 C C . VAL A 1 132 ? -9.321 -3.738 15.792 1.00 91.88 132 VAL A C 1
ATOM 1059 O O . VAL A 1 132 ? -10.496 -3.401 15.637 1.00 91.88 132 VAL A O 1
ATOM 1062 N N . PRO A 1 133 ? -8.986 -4.711 16.657 1.00 90.44 133 PRO A N 1
ATOM 1063 C CA . PRO A 1 133 ? -9.978 -5.353 17.510 1.00 90.44 133 PRO A CA 1
ATOM 1064 C C . PRO A 1 133 ? -10.518 -4.374 18.560 1.00 90.44 133 PRO A C 1
ATOM 1066 O O . PRO A 1 133 ? -9.852 -3.405 18.927 1.00 90.44 133 PRO A O 1
ATOM 1069 N N . LYS A 1 134 ? -11.722 -4.641 19.076 1.00 87.50 134 LYS A N 1
ATOM 1070 C CA . LYS A 1 134 ? -12.182 -3.991 20.310 1.00 87.50 134 LYS A CA 1
ATOM 1071 C C . LYS A 1 134 ? -11.311 -4.448 21.467 1.00 87.50 134 LYS A C 1
ATOM 1073 O O . LYS A 1 134 ? -11.021 -5.642 21.589 1.00 87.50 134 LYS A O 1
ATOM 1078 N N . LEU A 1 135 ? -10.948 -3.521 22.350 1.00 74.81 135 LEU A N 1
ATOM 1079 C CA . LEU A 1 135 ? -10.355 -3.910 23.621 1.00 74.81 135 LEU A CA 1
ATOM 1080 C C . LEU A 1 135 ? -11.432 -4.633 24.441 1.00 74.81 135 LEU A C 1
ATOM 1082 O O . LEU A 1 135 ? -12.331 -4.016 25.012 1.00 74.81 135 LEU A O 1
ATOM 1086 N N . HIS A 1 136 ? -11.367 -5.960 24.493 1.00 70.50 136 HIS A N 1
ATOM 1087 C CA . HIS A 1 136 ? -12.178 -6.719 25.432 1.00 70.50 136 HIS A CA 1
ATOM 1088 C C . HIS A 1 136 ? -11.546 -6.583 26.818 1.00 70.50 136 HIS A C 1
ATOM 1090 O O . HIS A 1 136 ? -10.661 -7.350 27.193 1.00 70.50 136 HIS A O 1
ATOM 1096 N N . PHE A 1 137 ? -12.005 -5.602 27.597 1.00 59.88 137 PHE A N 1
ATOM 1097 C CA . PHE A 1 137 ? -11.829 -5.666 29.041 1.00 59.88 137 PHE A CA 1
ATOM 1098 C C . PHE A 1 137 ? -12.646 -6.858 29.534 1.00 59.88 137 PHE A C 1
ATOM 1100 O O . PHE A 1 137 ? -13.873 -6.795 29.611 1.00 59.88 137 PHE A O 1
ATOM 1107 N N . ASN A 1 138 ? -11.968 -7.958 29.860 1.00 46.44 138 ASN A N 1
ATOM 1108 C CA . ASN A 1 138 ? -12.552 -8.971 30.722 1.00 46.44 138 ASN A CA 1
ATOM 1109 C C . ASN A 1 138 ? -12.780 -8.312 32.082 1.00 46.44 138 ASN A C 1
ATOM 1111 O O . ASN A 1 138 ? -11.921 -8.363 32.959 1.00 46.44 138 ASN A O 1
ATOM 1115 N N . ILE A 1 139 ? -13.947 -7.696 32.266 1.00 48.72 139 ILE A N 1
ATOM 1116 C CA . ILE A 1 139 ? -14.496 -7.472 33.596 1.00 48.72 139 ILE A CA 1
ATOM 1117 C C . ILE A 1 139 ? -14.947 -8.855 34.074 1.00 48.72 139 ILE A C 1
ATOM 1119 O O . ILE A 1 139 ? -16.130 -9.178 34.123 1.00 48.72 139 ILE A O 1
ATOM 1123 N N . ALA A 1 140 ? -13.980 -9.706 34.426 1.00 50.53 140 ALA A N 1
ATOM 1124 C CA . ALA A 1 140 ? -14.211 -10.551 35.576 1.00 50.53 140 ALA A CA 1
ATOM 1125 C C . ALA A 1 140 ? -14.424 -9.552 36.711 1.00 50.53 140 ALA A C 1
ATOM 1127 O O . ALA A 1 140 ? -13.503 -8.844 37.112 1.00 50.53 140 ALA A O 1
ATOM 1128 N N . SER A 1 141 ? -15.687 -9.400 37.092 1.00 50.00 141 SER A N 1
ATOM 1129 C CA . SER A 1 141 ? -16.144 -8.601 38.212 1.00 50.00 141 SER A CA 1
ATOM 1130 C C . SER A 1 141 ? -15.467 -9.098 39.490 1.00 50.00 141 SER A C 1
ATOM 1132 O O . SER A 1 141 ? -16.075 -9.801 40.290 1.00 50.00 141 SER A O 1
ATOM 1134 N N . SER A 1 142 ? -14.211 -8.724 39.714 1.00 46.78 142 SER A N 1
ATOM 1135 C CA . SER A 1 142 ? -13.710 -8.562 41.067 1.00 46.78 142 SER A CA 1
ATOM 1136 C C . SER A 1 142 ? -14.346 -7.275 41.554 1.00 46.78 142 SER A C 1
ATOM 1138 O O . SER A 1 142 ? -13.804 -6.186 41.371 1.00 46.78 142 SER A O 1
ATOM 1140 N N . ALA A 1 143 ? -15.558 -7.403 42.089 1.00 50.88 143 ALA A N 1
ATOM 1141 C CA . ALA A 1 143 ? -16.111 -6.393 42.962 1.00 50.88 143 ALA A CA 1
ATOM 1142 C C . ALA A 1 143 ? -15.017 -6.053 43.982 1.00 50.88 143 ALA A C 1
ATOM 1144 O O . ALA A 1 143 ? -14.600 -6.900 44.771 1.00 50.88 143 ALA A O 1
ATOM 1145 N N . VAL A 1 144 ? -14.490 -4.834 43.909 1.00 42.34 144 VAL A N 1
ATOM 1146 C CA . VAL A 1 144 ? -13.758 -4.255 45.026 1.00 42.34 144 VAL A CA 1
ATOM 1147 C C . VAL A 1 144 ? -14.821 -4.006 46.086 1.00 42.34 144 VAL A C 1
ATOM 1149 O O . VAL A 1 144 ? -15.623 -3.084 45.954 1.00 42.34 144 VAL A O 1
ATOM 1152 N N . SER A 1 145 ? -14.878 -4.871 47.097 1.00 41.22 145 SER A N 1
ATOM 1153 C CA . SER A 1 145 ? -15.638 -4.598 48.312 1.00 41.22 145 SER A CA 1
ATOM 1154 C C . SER A 1 145 ? -14.976 -3.413 49.005 1.00 41.22 145 SER A C 1
ATOM 1156 O O . SER A 1 145 ? -13.892 -3.535 49.574 1.00 41.22 145 SER A O 1
ATOM 1158 N N . ILE A 1 146 ? -15.601 -2.244 48.903 1.00 45.25 146 ILE A N 1
ATOM 1159 C CA . ILE A 1 146 ? -15.289 -1.109 49.763 1.00 45.25 146 ILE A CA 1
ATOM 1160 C C . ILE A 1 146 ? -16.001 -1.397 51.086 1.00 45.25 146 ILE A C 1
ATOM 1162 O O . ILE A 1 146 ? -17.162 -1.032 51.251 1.00 45.25 146 ILE A O 1
ATOM 1166 N N . ASP A 1 147 ? -15.333 -2.084 52.012 1.00 43.91 147 ASP A N 1
ATOM 1167 C CA . ASP A 1 147 ? -15.775 -2.098 53.407 1.00 43.91 147 ASP A CA 1
ATOM 1168 C C . ASP A 1 147 ? -15.392 -0.752 54.029 1.00 43.91 147 ASP A C 1
ATOM 1170 O O . ASP A 1 147 ? -14.286 -0.543 54.530 1.00 43.91 147 ASP A O 1
ATOM 1174 N N . GLY A 1 148 ? -16.321 0.200 53.944 1.00 40.25 148 GLY A N 1
ATOM 1175 C CA . GLY A 1 148 ? -16.320 1.374 54.801 1.00 40.25 148 GLY A CA 1
ATOM 1176 C C . GLY A 1 148 ? -16.677 0.939 56.216 1.00 40.25 148 GLY A C 1
ATOM 1177 O O . GLY A 1 148 ? -17.836 0.635 56.489 1.00 40.25 148 GLY A O 1
ATOM 1178 N N . LYS A 1 149 ? -15.692 0.905 57.117 1.00 39.31 149 LYS A N 1
ATOM 1179 C CA . LYS A 1 149 ? -15.958 0.812 58.552 1.00 39.31 149 LYS A CA 1
ATOM 1180 C C . LYS A 1 149 ? -15.956 2.210 59.156 1.00 39.31 149 LYS A C 1
ATOM 1182 O O . LYS A 1 149 ? -14.913 2.824 59.363 1.00 39.31 149 LYS A O 1
ATOM 1187 N N . GLU A 1 150 ? -17.164 2.697 59.381 1.00 43.41 150 GLU A N 1
ATOM 1188 C CA . GLU A 1 150 ? -17.487 3.854 60.200 1.00 43.41 150 GLU A CA 1
ATOM 1189 C C . GLU A 1 150 ? -17.539 3.373 61.659 1.00 43.41 150 GLU A C 1
ATOM 1191 O O . GLU A 1 150 ? -18.536 2.799 62.087 1.00 43.41 150 GLU A O 1
ATOM 1196 N N . ASP A 1 151 ? -16.448 3.541 62.412 1.00 39.28 151 ASP A N 1
ATOM 1197 C CA . ASP A 1 151 ? -16.451 3.323 63.863 1.00 39.28 151 ASP A CA 1
ATOM 1198 C C . ASP A 1 151 ? -16.568 4.683 64.566 1.00 39.28 151 ASP A C 1
ATOM 1200 O O . ASP A 1 151 ? -15.583 5.375 64.819 1.00 39.28 151 ASP A O 1
ATOM 1204 N N . ASN A 1 152 ? -17.815 5.052 64.867 1.00 39.41 152 ASN A N 1
ATOM 1205 C CA . ASN A 1 152 ? -18.196 6.053 65.860 1.00 39.41 152 ASN A CA 1
ATOM 1206 C C . ASN A 1 152 ? -18.842 5.323 67.050 1.00 39.41 152 ASN A C 1
ATOM 1208 O O . ASN A 1 152 ? -19.979 4.872 66.941 1.00 39.41 152 ASN A O 1
ATOM 1212 N N . SER A 1 153 ? -18.118 5.210 68.167 1.00 44.72 153 SER A N 1
ATOM 1213 C CA . SER A 1 153 ? -18.615 5.052 69.551 1.00 44.72 153 SER A CA 1
ATOM 1214 C C . SER A 1 153 ? -17.373 4.914 70.451 1.00 44.72 153 SER A C 1
ATOM 1216 O O . SER A 1 153 ? -16.497 4.123 70.121 1.00 44.72 153 SER A O 1
ATOM 1218 N N . ALA A 1 154 ? -17.175 5.600 71.575 1.00 41.94 154 ALA A N 1
ATOM 1219 C CA . ALA A 1 154 ? -17.996 6.467 72.413 1.00 41.94 154 ALA A CA 1
ATOM 1220 C C . ALA A 1 154 ? -17.071 7.452 73.160 1.00 41.94 154 ALA A C 1
ATOM 1222 O O . ALA A 1 154 ? -15.854 7.161 73.236 1.00 41.94 154 ALA A O 1
#

Foldseek 3Di:
DDEAEDDDDQDPDAAEDEDEAFYKYKYKAAADAPPDDLVQQFKWWKFWDDPVCLVQVFAPDLVRTDDIRPCRNDIDMDMDHQHCDDPDPPRDHDDAQDKIKMFTQAQRDPVRHSPGGHHCCPVRVRMYIYHHHPPPPPPPPPPPPPPDDDDDDD

Organism: Helobdella robusta (NCBI:txid6412)

InterPro domains:
  IPR001799 Ephrin receptor-binding domain [PF00812] (12-132)
  IPR001799 Ephrin receptor-binding domain [PS51551] (1-132)
  IPR008972 Cupredoxin [G3DSA:2.60.40.420] (4-139)
  IPR008972 Cupredoxin [SSF49503] (15-132)
  IPR031328 Ephrin [PTHR11304] (16-134)

pLDDT: mean 83.14, std 16.69, range [39.28, 97.56]

Radius of gyration: 22.16 Å; chains: 1; bounding box: 43×34×89 Å